Protein AF-A0A2H1WXB1-F1 (afdb_monomer_lite)

Radius of gyration: 14.63 Å; chains: 1; bounding box: 38×31×30 Å

Sequence (74 aa):
MDYISLTDCGVVSRQQWDGLNPVHVEYLARPIDLVIIQHTVTRTCSTDAGCAEIVRNIQENHMDNLNLWDIGSS

Foldseek 3Di:
DDDPDPPCPVDQDCVNLPHDDFQDDDDDDPDDDDDDDDDPPDDDDDDSNRVSVVQRVQQCCCCPVVVHRGRDDD

InterPro domains:
  IPR006619 Peptidoglycan recognition protein family domain, metazoa/bacteria [SM00701] (9-74)
  IPR015510 Peptidoglycan recognition protein [PTHR11022] (10-73)
  IPR036505 N-acetylmuramoyl-L-alanine amidase/PGRP domain superfamily [G3DSA:3.40.80.10] (5-74)
  IPR036505 N-acetylmuramoyl-L-alanine amidase/PGRP domain superfamily [SSF55846] (11-73)

Secondary structure (DSSP, 8-state):
-----TT------GGGGTPPPPS---PPPSS----------S----SHHHHHHHHHHHHHIIIIIT--SSS---

Organism: Spodoptera frugiperda (NCBI:txid7108)

pLDDT: mean 91.03, std 12.86, range [45.41, 98.38]

Structure (mmCIF, N/CA/C/O backbone):
data_AF-A0A2H1WXB1-F1
#
_entry.id   AF-A0A2H1WXB1-F1
#
loop_
_atom_site.group_PDB
_atom_site.id
_atom_site.type_symbol
_atom_site.label_atom_id
_atom_site.label_alt_id
_atom_site.label_comp_id
_atom_site.label_asym_id
_atom_site.label_entity_id
_atom_site.label_seq_id
_atom_site.pdbx_PDB_ins_code
_atom_site.Cartn_x
_atom_site.Cartn_y
_atom_site.Cartn_z
_atom_site.occupancy
_atom_site.B_iso_or_equiv
_atom_site.auth_seq_id
_atom_site.auth_comp_id
_atom_site.auth_asym_id
_atom_site.auth_atom_id
_atom_site.pdbx_PDB_model_num
ATOM 1 N N . MET A 1 1 ? -28.278 -11.556 7.201 1.00 45.41 1 MET A N 1
ATOM 2 C CA . MET A 1 1 ? -27.288 -12.296 8.010 1.00 45.41 1 MET A CA 1
ATOM 3 C C . MET A 1 1 ? -26.266 -12.787 7.020 1.00 45.41 1 MET A C 1
ATOM 5 O O . MET A 1 1 ? -26.506 -13.789 6.358 1.00 45.41 1 MET A O 1
ATOM 9 N N . ASP A 1 2 ? -25.217 -11.999 6.832 1.00 58.03 2 ASP A N 1
ATOM 10 C CA . ASP A 1 2 ? -24.199 -12.279 5.830 1.00 58.03 2 ASP A CA 1
ATOM 11 C C . ASP A 1 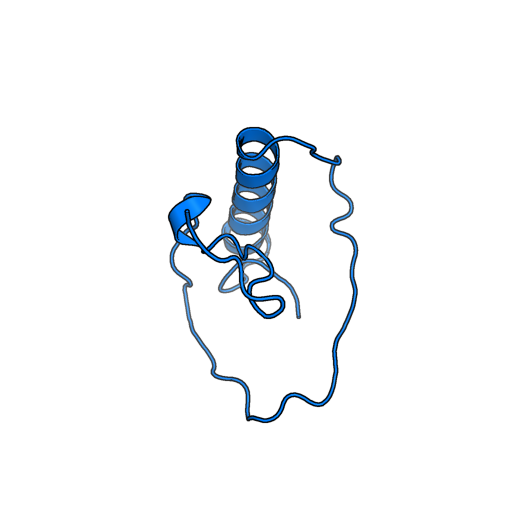2 ? -23.283 -13.368 6.384 1.00 58.03 2 ASP A C 1
ATOM 13 O O . ASP A 1 2 ? -22.669 -13.222 7.441 1.00 58.03 2 ASP A O 1
ATOM 17 N N . TYR A 1 3 ? -23.300 -14.520 5.720 1.00 55.62 3 TYR A N 1
ATOM 18 C CA . TYR A 1 3 ? -22.499 -15.679 6.081 1.00 55.62 3 TYR A CA 1
ATOM 19 C C . TYR A 1 3 ? -21.056 -15.372 5.668 1.00 55.62 3 TYR A C 1
ATOM 21 O O . TYR A 1 3 ? -20.711 -15.496 4.494 1.00 55.62 3 TYR A O 1
ATOM 29 N N . ILE A 1 4 ? -20.225 -14.911 6.604 1.00 60.97 4 ILE A N 1
ATOM 30 C CA . ILE A 1 4 ? -18.795 -14.706 6.345 1.00 60.97 4 ILE A CA 1
ATOM 31 C C . ILE A 1 4 ? -18.187 -16.089 6.098 1.00 60.97 4 ILE A C 1
ATOM 33 O O . ILE A 1 4 ? -18.081 -16.918 7.004 1.00 60.97 4 ILE A O 1
ATOM 37 N N . SER A 1 5 ? -17.850 -16.364 4.839 1.00 66.50 5 SER A N 1
ATOM 38 C CA . SER A 1 5 ? -17.059 -17.531 4.467 1.00 66.50 5 SER A CA 1
ATOM 39 C C . SER A 1 5 ? -15.704 -17.447 5.166 1.00 66.50 5 SER A C 1
ATOM 41 O O . SER A 1 5 ? -15.089 -16.388 5.171 1.00 66.50 5 SER A O 1
ATOM 43 N N . LEU A 1 6 ? -15.176 -18.563 5.679 1.00 60.44 6 LEU A N 1
ATOM 44 C CA . LEU A 1 6 ? -13.806 -18.632 6.221 1.00 60.44 6 LEU A CA 1
ATOM 45 C C . LEU A 1 6 ? -12.721 -18.287 5.176 1.00 60.44 6 LEU A C 1
ATOM 47 O O . LEU A 1 6 ? -11.547 -18.186 5.515 1.00 60.44 6 LEU A O 1
ATOM 51 N N . THR A 1 7 ? -13.105 -18.134 3.905 1.00 62.94 7 THR A N 1
ATOM 52 C CA . THR A 1 7 ? -12.248 -17.681 2.802 1.00 62.94 7 THR A CA 1
ATOM 53 C C . THR A 1 7 ? -12.269 -16.166 2.588 1.00 62.94 7 THR A C 1
ATOM 55 O O . THR A 1 7 ? -11.535 -15.674 1.736 1.00 62.94 7 THR A O 1
ATOM 58 N N . ASP A 1 8 ? -13.136 -15.433 3.288 1.00 76.00 8 ASP A N 1
ATOM 59 C CA . ASP A 1 8 ? -13.211 -13.978 3.222 1.00 76.00 8 ASP A CA 1
ATOM 60 C C . ASP A 1 8 ? -12.387 -13.378 4.365 1.00 76.00 8 ASP A C 1
ATOM 62 O O . ASP A 1 8 ? -12.813 -13.328 5.518 1.00 76.00 8 ASP A O 1
ATOM 66 N N . CYS A 1 9 ? -11.167 -12.952 4.042 1.00 83.94 9 CYS A N 1
ATOM 67 C CA . CYS A 1 9 ? -10.259 -12.325 5.000 1.00 83.94 9 CYS A CA 1
ATOM 68 C C . CYS A 1 9 ? -10.584 -10.841 5.259 1.00 83.94 9 CYS A C 1
ATOM 70 O O . CYS A 1 9 ? -9.767 -10.156 5.873 1.00 83.94 9 CYS A O 1
ATOM 72 N N . GLY A 1 10 ? -11.717 -10.318 4.767 1.00 87.56 10 GLY A N 1
ATOM 73 C CA . GLY A 1 10 ? -12.085 -8.913 4.950 1.00 87.56 10 GLY A CA 1
ATOM 74 C C . GLY A 1 10 ? -11.104 -7.955 4.269 1.00 87.56 10 GLY A C 1
ATOM 75 O O . GLY A 1 10 ? -10.736 -6.930 4.839 1.00 87.56 10 GLY A O 1
ATOM 76 N N . VAL A 1 11 ? -10.631 -8.309 3.067 1.00 90.56 11 VAL A N 1
ATOM 77 C CA . VAL A 1 11 ? -9.653 -7.500 2.322 1.00 90.56 11 VAL A CA 1
ATOM 78 C C . VAL A 1 11 ? -10.257 -6.138 1.974 1.00 90.56 11 VAL A C 1
ATOM 80 O O . VAL A 1 11 ? -11.256 -6.055 1.262 1.00 90.56 11 VAL A O 1
ATOM 83 N N . VAL A 1 12 ? -9.609 -5.064 2.427 1.00 93.38 12 VAL A N 1
ATOM 84 C CA . VAL A 1 12 ? -9.968 -3.687 2.072 1.00 93.38 12 VAL A CA 1
ATOM 85 C C . VAL A 1 12 ? -9.345 -3.347 0.718 1.00 93.38 12 VAL A C 1
ATOM 87 O O . VAL A 1 12 ? -8.124 -3.290 0.570 1.00 93.38 12 VAL A O 1
ATOM 90 N N . SER A 1 13 ? -10.186 -3.142 -0.293 1.00 94.88 13 SER A N 1
ATOM 91 C CA . SER A 1 13 ? -9.758 -2.793 -1.650 1.00 94.88 13 SER A CA 1
ATOM 92 C C . SER A 1 13 ? -9.136 -1.397 -1.723 1.00 94.88 13 SER A C 1
ATOM 94 O O . SER A 1 13 ? -9.408 -0.533 -0.890 1.00 94.88 13 SER A O 1
ATOM 96 N N . ARG A 1 14 ? -8.361 -1.143 -2.787 1.00 96.19 14 ARG A N 1
ATOM 97 C CA . ARG A 1 14 ? -7.742 0.166 -3.049 1.00 96.19 14 ARG A CA 1
ATOM 98 C C . ARG A 1 14 ? -8.718 1.333 -2.983 1.00 96.19 14 ARG A C 1
ATOM 100 O O . ARG A 1 14 ? -8.428 2.355 -2.376 1.00 96.19 14 ARG A O 1
ATOM 107 N N . GLN A 1 15 ? -9.890 1.161 -3.585 1.00 97.25 15 GLN A N 1
ATOM 108 C CA . GLN A 1 15 ? -10.917 2.196 -3.594 1.00 97.25 15 GLN A CA 1
ATOM 109 C C . GLN A 1 15 ? -11.440 2.504 -2.183 1.00 97.25 15 GLN A C 1
ATOM 111 O O . GLN A 1 15 ? -11.743 3.652 -1.884 1.00 97.25 15 GLN A O 1
ATOM 116 N N . GLN A 1 16 ? -11.526 1.504 -1.302 1.00 96.81 16 GLN A N 1
ATOM 117 C CA . GLN A 1 16 ? -12.059 1.687 0.052 1.00 96.81 16 GLN A CA 1
ATOM 118 C C . GLN A 1 16 ? -11.128 2.492 0.965 1.00 96.81 16 GLN A C 1
ATOM 120 O O . GLN A 1 16 ? -11.617 3.123 1.899 1.00 96.81 16 GLN A O 1
ATOM 125 N N . TRP A 1 17 ? -9.817 2.508 0.702 1.00 97.00 17 TRP A N 1
ATOM 126 C CA . TRP A 1 17 ? -8.873 3.386 1.403 1.00 97.00 17 TRP A CA 1
ATOM 127 C C . TRP A 1 17 ? -8.511 4.654 0.615 1.00 97.00 17 TRP A C 1
ATOM 129 O O . TRP A 1 17 ? -7.638 5.399 1.057 1.00 97.00 17 TRP A O 1
ATOM 139 N N . ASP A 1 18 ? -9.234 4.942 -0.474 1.00 97.88 18 ASP A N 1
ATOM 140 C CA . ASP A 1 18 ? -9.044 6.113 -1.345 1.00 97.88 18 ASP A CA 1
ATOM 141 C C . ASP A 1 18 ? -7.638 6.169 -1.972 1.00 97.88 18 ASP A C 1
ATOM 143 O O . ASP A 1 18 ? -6.947 7.184 -1.952 1.00 97.88 18 ASP A O 1
ATOM 147 N N . GLY A 1 19 ? -7.184 5.018 -2.475 1.00 97.31 19 GLY A N 1
ATOM 148 C CA . GLY A 1 19 ? -5.881 4.878 -3.112 1.00 97.31 19 GLY A CA 1
ATOM 149 C C . GLY A 1 19 ? -5.831 5.343 -4.562 1.00 97.31 19 GLY A C 1
ATOM 150 O O . GLY A 1 19 ? -6.767 5.133 -5.340 1.00 97.31 19 GLY A O 1
ATOM 151 N N . LEU A 1 20 ? -4.682 5.898 -4.941 1.00 97.62 20 LEU A N 1
ATOM 152 C CA . LEU A 1 20 ? -4.368 6.369 -6.285 1.00 97.62 20 LEU A CA 1
ATOM 153 C C . LEU A 1 20 ? -4.290 5.216 -7.291 1.00 97.62 20 LEU A C 1
ATOM 155 O O . LEU A 1 20 ? -4.015 4.064 -6.949 1.00 97.62 20 LEU A O 1
ATOM 159 N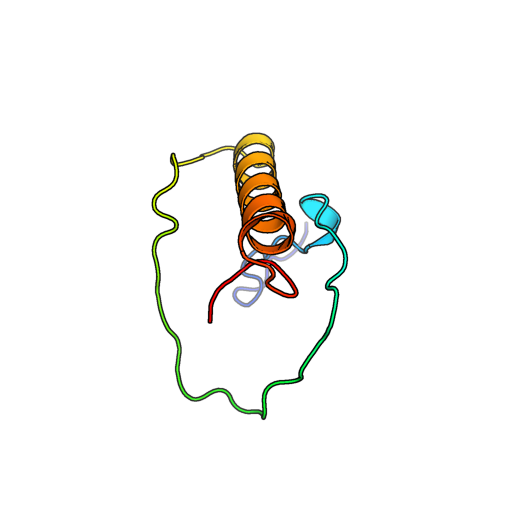 N . ASN A 1 21 ? -4.513 5.534 -8.565 1.00 97.25 21 ASN A N 1
ATOM 160 C CA . ASN A 1 21 ? -4.259 4.592 -9.651 1.00 97.25 21 ASN A CA 1
ATOM 161 C C . ASN A 1 21 ? -2.748 4.388 -9.846 1.00 97.25 21 ASN A C 1
ATOM 163 O O . ASN A 1 21 ? -1.987 5.336 -9.656 1.00 97.25 21 ASN A O 1
ATOM 167 N N . PRO A 1 22 ? -2.315 3.190 -10.275 1.00 96.25 22 PRO A N 1
ATOM 168 C CA . PRO A 1 22 ? -0.907 2.935 -10.502 1.00 96.25 22 PRO A CA 1
ATOM 169 C C . PRO A 1 22 ? -0.465 3.650 -11.782 1.00 96.25 22 PRO A C 1
ATOM 171 O O . PRO A 1 22 ? -1.239 3.776 -12.736 1.00 96.25 22 PRO A O 1
ATOM 174 N N . VAL A 1 23 ? 0.798 4.063 -11.836 1.00 97.50 23 VAL A N 1
ATOM 175 C CA . VAL A 1 23 ? 1.396 4.625 -13.058 1.00 97.50 23 VAL A CA 1
ATOM 176 C C . VAL A 1 23 ? 1.535 3.545 -14.136 1.00 97.50 23 VAL A C 1
ATOM 178 O O . VAL A 1 23 ? 1.344 3.809 -15.323 1.00 97.50 23 VAL A O 1
ATOM 181 N N . HIS A 1 24 ? 1.854 2.317 -13.725 1.00 96.00 24 HIS A N 1
ATOM 182 C CA . HIS A 1 24 ? 2.037 1.163 -14.598 1.00 96.00 24 HIS A CA 1
ATOM 183 C C . HIS A 1 24 ? 1.667 -0.133 -13.866 1.00 96.00 24 HIS A C 1
ATOM 185 O O . HIS A 1 24 ? 1.747 -0.200 -12.642 1.00 96.00 24 HIS A O 1
ATOM 191 N N . VAL A 1 25 ? 1.270 -1.164 -14.617 1.00 94.88 25 VAL A N 1
ATOM 192 C CA . VAL A 1 25 ? 0.906 -2.482 -14.080 1.00 94.88 25 VAL A CA 1
ATOM 193 C C . VAL A 1 25 ? 1.651 -3.565 -14.845 1.00 94.88 25 VAL A C 1
ATOM 195 O O . VAL A 1 25 ? 1.461 -3.712 -16.052 1.00 94.88 25 VAL A O 1
ATOM 198 N N . GLU A 1 26 ? 2.420 -4.366 -14.116 1.00 94.25 26 GLU A N 1
ATOM 199 C CA . GLU A 1 26 ? 2.998 -5.615 -14.600 1.00 94.25 26 GLU A CA 1
ATOM 200 C C . GLU A 1 26 ? 2.308 -6.796 -13.905 1.00 94.25 26 GLU A C 1
ATOM 202 O O . GLU A 1 26 ? 2.093 -6.790 -12.692 1.00 94.25 26 GLU A O 1
ATOM 207 N N . TYR A 1 27 ? 1.911 -7.810 -14.675 1.00 94.94 27 TYR A N 1
ATOM 208 C CA . TYR A 1 27 ? 1.201 -8.968 -14.138 1.00 94.94 27 TYR A CA 1
ATOM 209 C C . TYR A 1 27 ? 2.177 -10.068 -13.731 1.00 94.94 27 TYR A C 1
ATOM 211 O O . TYR A 1 27 ? 2.951 -10.557 -14.550 1.00 94.94 27 TYR A O 1
ATOM 219 N N . LEU A 1 28 ? 2.069 -10.525 -12.484 1.00 92.88 28 LEU A N 1
ATOM 220 C CA . LEU A 1 28 ? 2.842 -11.663 -11.996 1.00 92.88 28 LEU A CA 1
ATOM 221 C C . LEU A 1 28 ? 2.349 -12.982 -12.610 1.00 92.88 28 LEU A C 1
ATOM 223 O O . LEU A 1 28 ? 1.140 -13.228 -12.717 1.00 92.88 28 LEU A O 1
ATOM 227 N N . ALA A 1 29 ? 3.296 -13.855 -12.964 1.00 95.44 29 ALA A N 1
ATOM 228 C CA . ALA A 1 29 ? 3.006 -15.226 -13.370 1.00 95.44 29 ALA A CA 1
ATOM 229 C C . ALA A 1 29 ? 2.349 -16.000 -12.217 1.00 95.44 29 ALA A C 1
ATOM 231 O O . ALA A 1 29 ? 2.646 -15.767 -11.048 1.00 95.44 29 ALA A O 1
ATOM 232 N N . ARG A 1 30 ? 1.430 -16.913 -12.543 1.00 95.19 30 ARG A N 1
ATOM 233 C CA . ARG A 1 30 ? 0.694 -17.710 -11.552 1.00 95.19 30 ARG A CA 1
ATOM 234 C C . ARG A 1 30 ? 1.018 -19.201 -11.710 1.00 95.19 30 ARG A C 1
ATOM 236 O O . ARG A 1 30 ? 1.105 -19.649 -12.855 1.00 95.19 30 ARG A O 1
ATOM 243 N N . PRO A 1 31 ? 1.094 -19.977 -10.609 1.00 96.50 31 PRO A N 1
ATOM 244 C CA . PRO A 1 31 ? 0.932 -19.562 -9.204 1.00 96.50 31 PRO A CA 1
ATOM 245 C C . PRO A 1 31 ? 2.131 -18.757 -8.664 1.00 96.50 31 PRO A C 1
ATOM 247 O O . PRO A 1 31 ? 3.181 -18.717 -9.290 1.00 96.50 31 PRO A O 1
ATOM 250 N N . ILE A 1 32 ? 1.946 -18.083 -7.523 1.00 94.88 32 ILE A N 1
ATOM 251 C CA . ILE A 1 32 ? 3.025 -17.375 -6.814 1.00 94.88 32 ILE A CA 1
ATOM 252 C C . ILE A 1 32 ? 3.667 -18.340 -5.818 1.00 94.88 32 ILE A C 1
ATOM 254 O O . ILE A 1 32 ? 2.957 -18.904 -4.986 1.00 94.88 32 ILE A O 1
ATOM 258 N N . ASP A 1 33 ? 4.993 -18.477 -5.869 1.00 96.50 33 ASP A N 1
ATOM 259 C CA . ASP A 1 33 ? 5.735 -19.458 -5.061 1.00 96.50 33 ASP A CA 1
ATOM 260 C C . ASP A 1 33 ? 6.415 -18.860 -3.812 1.00 96.50 33 ASP A C 1
ATOM 262 O O . ASP A 1 33 ? 6.847 -19.602 -2.929 1.00 96.50 33 ASP A O 1
ATOM 266 N N . LEU A 1 34 ? 6.517 -17.526 -3.713 1.00 94.88 34 LEU A N 1
ATOM 267 C CA . LEU A 1 34 ? 7.209 -16.830 -2.622 1.00 94.88 34 LEU A CA 1
ATOM 268 C C . LEU A 1 34 ? 6.339 -15.726 -2.008 1.00 94.88 34 LEU A C 1
ATOM 270 O O . LEU A 1 34 ? 5.818 -14.869 -2.716 1.00 94.88 34 LEU A O 1
ATOM 274 N N . VAL A 1 35 ? 6.243 -15.719 -0.675 1.00 94.25 35 VAL A N 1
ATOM 275 C CA . VAL A 1 35 ? 5.601 -14.656 0.114 1.00 94.25 35 VAL A CA 1
ATOM 276 C C . VAL A 1 35 ? 6.655 -13.985 0.991 1.00 94.25 35 VAL A C 1
ATOM 278 O O . VAL A 1 35 ? 7.332 -14.657 1.769 1.00 94.25 35 VAL A O 1
ATOM 281 N N . ILE A 1 36 ? 6.783 -12.660 0.884 1.00 95.00 36 ILE A N 1
ATOM 282 C CA . ILE A 1 36 ? 7.703 -11.852 1.695 1.00 95.00 36 ILE 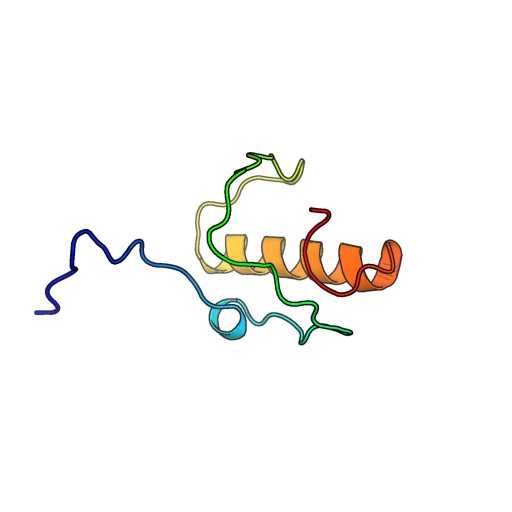A CA 1
ATOM 283 C C . ILE A 1 36 ? 6.883 -11.066 2.722 1.00 95.00 36 ILE A C 1
ATOM 285 O O . ILE A 1 36 ? 6.002 -10.294 2.355 1.00 95.00 36 ILE A O 1
ATOM 289 N N . ILE A 1 37 ? 7.174 -11.254 4.012 1.00 95.19 37 ILE A N 1
ATOM 290 C CA . ILE A 1 37 ? 6.519 -10.529 5.110 1.00 95.19 37 ILE A CA 1
ATOM 291 C C . ILE A 1 37 ? 7.404 -9.356 5.530 1.00 95.19 37 ILE A C 1
ATOM 293 O O . ILE A 1 37 ? 8.576 -9.551 5.847 1.00 95.19 37 ILE A O 1
ATOM 297 N N . GLN A 1 38 ? 6.843 -8.147 5.540 1.00 93.06 38 GLN A N 1
ATOM 298 C CA . GLN A 1 38 ? 7.565 -6.913 5.858 1.00 93.06 38 GLN A CA 1
ATOM 299 C C . GLN A 1 38 ? 6.792 -6.058 6.868 1.00 93.06 38 GLN A C 1
ATOM 301 O O . GLN A 1 38 ? 5.571 -6.156 6.983 1.00 93.06 38 GLN A O 1
ATOM 306 N N . HIS A 1 39 ? 7.512 -5.199 7.589 1.00 95.19 39 HIS A N 1
ATOM 307 C CA . HIS A 1 39 ? 6.930 -4.132 8.403 1.00 95.19 39 HIS A CA 1
ATOM 308 C C . HIS A 1 39 ? 7.112 -2.784 7.698 1.00 95.19 39 HIS A C 1
ATOM 310 O O . HIS A 1 39 ? 8.107 -2.575 7.012 1.00 95.19 39 HIS A O 1
ATOM 316 N N . THR A 1 40 ? 6.183 -1.847 7.896 1.00 94.94 40 THR A N 1
ATOM 317 C CA . THR A 1 40 ? 6.198 -0.541 7.209 1.00 94.94 40 THR A CA 1
ATOM 318 C C . THR A 1 40 ? 7.188 0.464 7.800 1.00 94.94 40 THR A C 1
ATOM 320 O O . THR A 1 40 ? 7.470 1.477 7.173 1.00 94.94 40 THR A O 1
ATOM 323 N N . VAL A 1 41 ? 7.692 0.231 9.022 1.00 95.88 41 VAL A N 1
ATOM 324 C CA . VAL A 1 41 ? 8.514 1.204 9.786 1.00 95.88 41 VAL A CA 1
ATOM 325 C C . VAL A 1 41 ? 7.776 2.539 10.034 1.00 95.88 41 VAL A C 1
ATOM 327 O O . VAL A 1 41 ? 8.381 3.557 10.354 1.00 95.88 41 VAL A O 1
ATOM 330 N N . THR A 1 42 ? 6.447 2.553 9.922 1.00 95.31 42 THR A N 1
ATOM 331 C CA . THR A 1 42 ? 5.606 3.711 10.256 1.00 95.31 42 THR A CA 1
ATOM 332 C C . THR A 1 42 ? 5.040 3.587 11.671 1.00 95.31 42 THR A C 1
ATOM 334 O O . THR A 1 42 ? 5.205 2.567 12.344 1.00 95.31 42 THR A O 1
ATOM 337 N N . ARG A 1 43 ? 4.300 4.609 12.125 1.00 97.44 43 ARG A N 1
ATOM 338 C CA . ARG A 1 43 ? 3.412 4.455 13.289 1.00 97.44 43 ARG A CA 1
ATOM 339 C C . ARG A 1 43 ? 2.398 3.328 13.043 1.00 97.44 43 ARG A C 1
ATOM 341 O O . ARG A 1 43 ? 2.029 3.068 11.898 1.00 97.44 43 ARG A O 1
ATOM 348 N N . THR A 1 44 ? 1.934 2.691 14.114 1.00 97.88 44 THR A N 1
ATOM 349 C CA . THR A 1 44 ? 0.827 1.728 14.059 1.00 97.88 44 THR A CA 1
ATOM 350 C C . THR A 1 44 ? -0.524 2.447 13.932 1.00 97.88 44 THR A C 1
ATOM 352 O O . THR A 1 44 ? -0.637 3.653 14.174 1.00 97.88 44 THR A O 1
ATOM 355 N N . CYS A 1 45 ? -1.564 1.703 13.552 1.00 98.00 45 CYS A N 1
ATOM 356 C CA . CYS A 1 45 ? -2.955 2.155 13.509 1.00 98.00 45 CYS A CA 1
ATOM 357 C C . CYS A 1 45 ? -3.885 1.054 14.035 1.00 98.00 45 CYS A C 1
ATOM 359 O O . CYS A 1 45 ? -3.511 -0.117 14.073 1.00 98.00 45 CYS A O 1
ATOM 361 N N . SER A 1 46 ? -5.091 1.435 14.456 1.00 97.62 46 SER A N 1
ATOM 362 C CA . SER A 1 46 ? -6.098 0.513 15.009 1.00 97.62 46 SER A CA 1
ATOM 363 C C . SER A 1 46 ? -7.539 0.881 14.639 1.00 97.62 46 SER A C 1
ATOM 365 O O . SER A 1 46 ? -8.481 0.302 15.173 1.00 97.62 46 SER A O 1
ATOM 367 N N . THR A 1 47 ? -7.722 1.851 13.741 1.00 97.69 47 THR A N 1
ATOM 368 C CA . THR A 1 47 ? -9.027 2.269 13.219 1.00 97.69 47 THR A CA 1
ATOM 369 C C . THR A 1 47 ? -8.962 2.316 11.702 1.00 97.69 47 THR A C 1
ATOM 371 O O . THR A 1 47 ? -7.920 2.679 11.153 1.00 97.69 47 THR A O 1
ATOM 374 N N . ASP A 1 48 ? -10.069 2.013 11.024 1.00 95.81 48 ASP A N 1
ATOM 375 C CA . ASP A 1 48 ? -10.122 2.006 9.556 1.00 95.81 48 ASP A CA 1
ATOM 376 C C . ASP A 1 48 ? -9.658 3.341 8.968 1.00 95.81 48 ASP A C 1
ATOM 378 O O . ASP A 1 48 ? -8.799 3.376 8.091 1.00 95.81 48 ASP A O 1
ATOM 382 N N . ALA A 1 49 ? -10.148 4.454 9.522 1.00 97.62 49 ALA A N 1
ATOM 383 C CA . ALA A 1 49 ? -9.760 5.793 9.091 1.00 97.62 49 ALA A CA 1
ATOM 384 C C . ALA A 1 49 ? -8.259 6.067 9.291 1.00 97.62 49 ALA A C 1
ATOM 386 O O . ALA A 1 49 ? -7.606 6.594 8.391 1.00 97.62 49 ALA A O 1
ATOM 387 N N . GLY A 1 50 ? -7.702 5.687 10.448 1.00 98.38 50 GLY A N 1
ATOM 388 C CA . GLY A 1 50 ? -6.286 5.898 10.752 1.00 98.38 50 GLY A CA 1
ATOM 389 C C . GLY A 1 50 ? -5.361 4.995 9.936 1.00 98.38 50 GLY A C 1
ATOM 390 O O . GLY A 1 50 ? -4.269 5.414 9.565 1.00 98.38 50 GLY A O 1
ATOM 391 N N . CYS A 1 51 ? -5.789 3.770 9.630 1.00 98.19 51 CYS A N 1
ATOM 392 C CA . CYS A 1 51 ? -5.036 2.873 8.762 1.00 98.19 51 CYS A CA 1
ATOM 393 C C . CYS A 1 51 ? -5.099 3.318 7.299 1.00 98.19 51 CYS A C 1
ATOM 395 O O . CYS A 1 51 ? -4.060 3.356 6.646 1.00 98.19 51 CYS A O 1
ATOM 397 N N . ALA A 1 52 ? -6.271 3.727 6.805 1.00 98.25 52 ALA A N 1
ATOM 398 C CA . ALA A 1 52 ? -6.418 4.249 5.450 1.00 98.25 52 ALA A CA 1
ATOM 399 C C . ALA A 1 52 ? -5.554 5.502 5.227 1.00 98.25 52 ALA A C 1
ATOM 401 O O . ALA A 1 52 ? -4.903 5.622 4.196 1.00 98.25 52 ALA A O 1
ATOM 402 N N . GLU A 1 53 ? -5.482 6.400 6.216 1.00 98.38 53 GLU A N 1
ATOM 403 C CA . GLU A 1 53 ? -4.579 7.559 6.193 1.00 98.38 53 GLU A CA 1
ATOM 404 C C . GLU A 1 53 ? -3.106 7.149 6.046 1.00 98.38 53 GLU A C 1
ATOM 406 O O . GLU A 1 53 ? -2.407 7.674 5.184 1.00 98.38 53 GLU A O 1
ATOM 411 N N . ILE A 1 54 ? -2.630 6.194 6.852 1.00 98.19 54 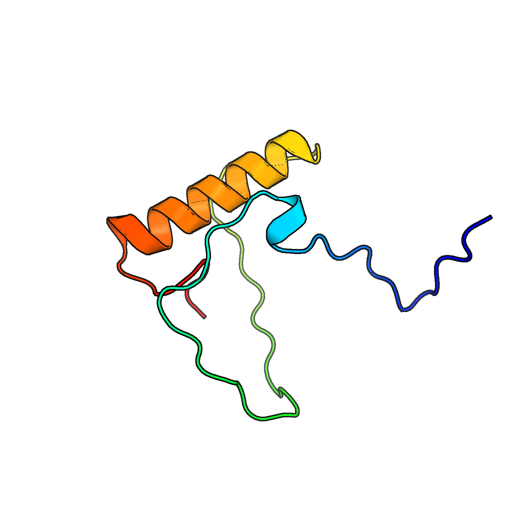ILE A N 1
ATOM 412 C CA . ILE A 1 54 ? -1.237 5.732 6.769 1.00 98.19 54 ILE A CA 1
ATOM 413 C C . ILE A 1 54 ? -0.953 5.086 5.412 1.00 98.19 54 ILE A C 1
ATOM 415 O O . ILE A 1 54 ? 0.072 5.390 4.810 1.00 98.19 54 ILE A O 1
ATOM 419 N N . VAL A 1 55 ? -1.840 4.214 4.926 1.00 97.56 55 VAL A N 1
ATOM 420 C CA .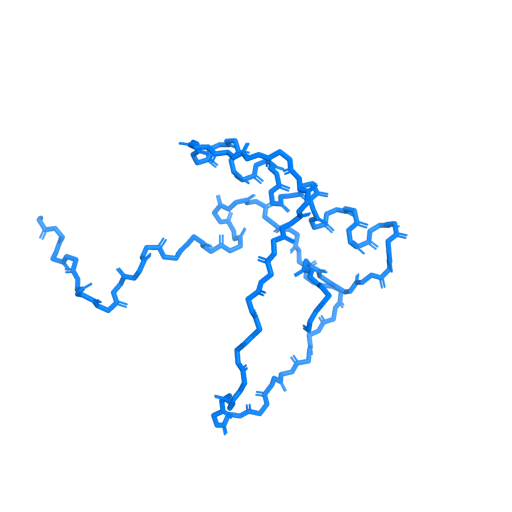 VAL A 1 55 ? -1.655 3.518 3.644 1.00 97.56 55 VAL A CA 1
ATOM 421 C C . VAL A 1 55 ? -1.602 4.516 2.482 1.00 97.56 55 VAL A C 1
ATOM 423 O O . VAL A 1 55 ? -0.705 4.400 1.650 1.00 97.56 55 VAL A O 1
ATOM 426 N N . ARG A 1 56 ? -2.464 5.545 2.463 1.00 98.06 56 ARG A N 1
ATOM 427 C CA . ARG A 1 56 ? -2.385 6.630 1.466 1.00 98.06 56 ARG A CA 1
ATOM 428 C C . ARG A 1 56 ? -1.050 7.364 1.514 1.00 98.06 56 ARG A C 1
ATOM 430 O O . ARG A 1 56 ? -0.386 7.463 0.492 1.00 98.06 56 ARG A O 1
ATOM 437 N N . ASN A 1 57 ? -0.606 7.779 2.699 1.00 97.69 57 ASN A N 1
ATOM 438 C CA . ASN A 1 57 ? 0.667 8.491 2.845 1.00 97.69 57 ASN A CA 1
ATOM 439 C C . ASN A 1 57 ? 1.870 7.631 2.407 1.00 97.69 57 ASN A C 1
ATOM 441 O O . ASN A 1 57 ? 2.848 8.153 1.872 1.00 97.69 57 ASN A O 1
ATOM 445 N N . ILE A 1 58 ? 1.819 6.309 2.628 1.00 97.81 58 ILE A N 1
ATOM 446 C CA . ILE A 1 58 ? 2.841 5.383 2.120 1.00 97.81 58 ILE A CA 1
ATOM 447 C C . ILE A 1 58 ? 2.810 5.358 0.585 1.00 97.81 58 ILE A C 1
ATOM 449 O O . ILE A 1 58 ? 3.871 5.465 -0.029 1.00 97.81 58 ILE A O 1
ATOM 453 N N . GLN A 1 59 ? 1.626 5.239 -0.032 1.00 98.12 59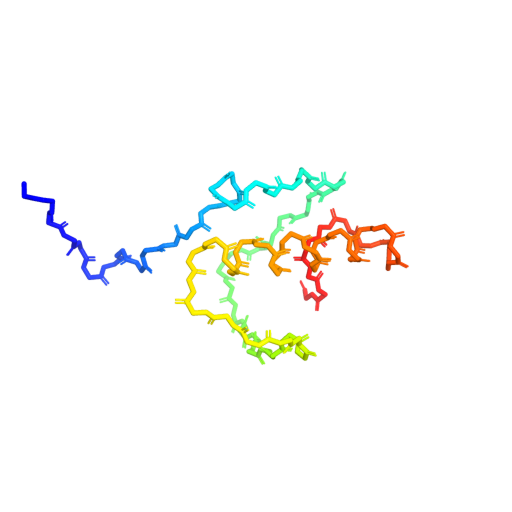 GLN A N 1
ATOM 454 C CA . GLN A 1 59 ? 1.479 5.256 -1.492 1.00 98.12 59 GLN A CA 1
ATOM 455 C C . GLN A 1 59 ? 2.019 6.558 -2.094 1.00 98.12 59 GLN A C 1
ATOM 457 O O . GLN A 1 59 ? 2.848 6.504 -2.998 1.00 98.12 59 GLN A O 1
ATOM 462 N N . GLU A 1 60 ? 1.601 7.705 -1.559 1.00 97.75 60 GLU A N 1
ATOM 463 C CA . GLU A 1 60 ? 2.048 9.031 -1.999 1.00 97.75 60 GLU A CA 1
ATOM 464 C C . GLU A 1 60 ? 3.572 9.152 -1.909 1.00 97.75 60 GLU A C 1
ATOM 466 O O . GLU A 1 60 ? 4.229 9.489 -2.888 1.00 97.75 60 GLU A O 1
ATOM 471 N N . ASN A 1 61 ? 4.176 8.770 -0.778 1.00 97.50 61 ASN A N 1
ATOM 472 C CA . ASN A 1 61 ? 5.631 8.801 -0.641 1.00 97.50 61 ASN A CA 1
ATOM 473 C C . ASN A 1 61 ? 6.342 7.869 -1.641 1.00 97.50 61 ASN A C 1
ATOM 475 O O . ASN A 1 61 ? 7.380 8.230 -2.197 1.00 97.50 61 ASN A O 1
ATOM 479 N N . HIS A 1 62 ? 5.809 6.667 -1.870 1.00 97.75 62 HIS A N 1
ATOM 480 C CA . HIS A 1 62 ? 6.376 5.717 -2.826 1.00 97.75 62 HIS A CA 1
ATOM 481 C C . HIS A 1 62 ? 6.319 6.239 -4.265 1.00 97.75 62 HIS A C 1
ATOM 483 O O . HIS A 1 62 ? 7.304 6.115 -4.994 1.00 97.75 62 HIS A O 1
ATOM 489 N N . MET A 1 63 ? 5.206 6.848 -4.662 1.00 97.19 63 MET A N 1
ATOM 490 C CA . MET A 1 63 ? 5.023 7.353 -6.020 1.00 97.19 63 MET A CA 1
ATOM 491 C C . MET A 1 63 ? 5.765 8.677 -6.238 1.00 97.19 63 MET A C 1
ATOM 493 O O . MET A 1 63 ? 6.549 8.784 -7.179 1.00 97.19 63 MET A O 1
ATOM 497 N N . ASP A 1 64 ? 5.596 9.647 -5.340 1.00 97.06 64 ASP A N 1
ATOM 498 C CA . ASP A 1 64 ? 6.080 11.016 -5.545 1.00 97.06 64 ASP A CA 1
ATOM 499 C C . ASP A 1 64 ? 7.562 11.184 -5.184 1.00 97.06 64 ASP A C 1
ATOM 501 O O . ASP A 1 64 ? 8.290 11.904 -5.869 1.00 97.06 64 ASP A O 1
ATOM 505 N N . ASN A 1 65 ? 8.033 10.514 -4.124 1.00 97.06 65 ASN A N 1
ATOM 506 C CA . ASN A 1 65 ? 9.403 10.697 -3.626 1.00 97.06 65 ASN A CA 1
ATOM 507 C C . ASN A 1 65 ? 10.349 9.564 -4.042 1.00 97.06 65 ASN A C 1
ATOM 509 O O . ASN A 1 65 ? 11.540 9.807 -4.241 1.00 97.06 65 ASN A O 1
ATOM 513 N N . LEU A 1 66 ? 9.847 8.328 -4.158 1.00 96.62 66 LEU A N 1
ATOM 514 C CA . LEU A 1 66 ? 10.666 7.162 -4.520 1.00 96.62 66 LEU A CA 1
ATOM 515 C C . LEU A 1 66 ? 10.542 6.756 -5.995 1.00 96.62 66 LEU A C 1
ATOM 517 O O . LEU A 1 66 ? 11.286 5.883 -6.437 1.00 96.62 66 LEU A O 1
ATOM 521 N N . ASN A 1 67 ? 9.669 7.414 -6.768 1.00 95.56 67 ASN A N 1
ATOM 522 C CA . ASN A 1 67 ? 9.423 7.137 -8.188 1.00 95.56 67 ASN A CA 1
ATOM 523 C C . ASN A 1 67 ? 8.993 5.682 -8.470 1.00 95.56 67 ASN A C 1
ATOM 525 O O . ASN A 1 67 ? 9.317 5.124 -9.522 1.00 95.56 67 ASN A O 1
ATOM 529 N N . LEU A 1 68 ? 8.283 5.053 -7.531 1.00 96.50 68 LEU A N 1
ATOM 530 C CA . LEU A 1 68 ? 7.659 3.747 -7.738 1.00 96.50 68 LEU A CA 1
ATOM 531 C C . LEU A 1 68 ? 6.336 3.905 -8.499 1.00 96.50 68 LEU A C 1
ATOM 533 O O . LEU A 1 68 ? 5.721 4.969 -8.510 1.00 96.50 68 LEU A O 1
ATOM 537 N N . TRP A 1 69 ? 5.879 2.837 -9.153 1.00 96.50 69 TRP A N 1
ATOM 538 C CA . TRP A 1 69 ? 4.644 2.880 -9.945 1.00 96.50 69 TRP A CA 1
ATOM 539 C C . TRP A 1 69 ? 3.361 2.781 -9.111 1.00 96.50 69 TRP A C 1
ATOM 541 O O . TRP A 1 69 ? 2.301 3.158 -9.608 1.00 96.50 69 TRP A O 1
ATOM 551 N N . ASP A 1 70 ? 3.443 2.269 -7.881 1.00 97.25 70 ASP A N 1
ATOM 552 C CA . ASP A 1 70 ? 2.334 2.146 -6.927 1.00 97.25 70 ASP A CA 1
ATOM 553 C C . ASP A 1 70 ? 2.893 1.981 -5.490 1.00 97.25 70 ASP A C 1
ATOM 555 O O . ASP A 1 70 ? 4.101 2.091 -5.249 1.00 97.25 70 ASP A O 1
ATOM 559 N N . ILE A 1 71 ? 2.020 1.691 -4.522 1.00 96.06 71 ILE A N 1
ATOM 560 C CA . ILE A 1 71 ? 2.385 1.360 -3.149 1.00 96.06 71 ILE A CA 1
ATOM 561 C C . ILE A 1 71 ? 3.117 0.016 -3.051 1.00 96.06 71 ILE A C 1
ATOM 563 O O . ILE A 1 71 ? 2.526 -1.058 -3.085 1.00 96.06 71 ILE A O 1
ATOM 567 N N . GLY A 1 72 ? 4.420 0.097 -2.801 1.00 83.38 72 GLY A N 1
ATOM 568 C CA . GLY A 1 72 ? 5.219 -1.015 -2.297 1.00 83.38 72 GLY A CA 1
ATOM 569 C C . GLY A 1 72 ? 6.497 -1.202 -3.095 1.00 83.38 72 GLY A C 1
ATOM 570 O O . GLY A 1 72 ? 6.553 -0.927 -4.287 1.00 83.38 72 GLY A O 1
ATOM 571 N N . SER A 1 73 ? 7.529 -1.676 -2.409 1.00 63.12 73 SER A N 1
ATOM 572 C CA . SER A 1 73 ? 8.789 -2.115 -2.998 1.00 63.12 73 SER A CA 1
ATOM 573 C C . SER A 1 73 ? 8.904 -3.629 -2.819 1.00 63.12 73 SER A C 1
ATOM 575 O O . SER A 1 73 ? 9.579 -4.107 -1.903 1.00 63.12 73 SER A O 1
ATOM 577 N N . SER A 1 74 ? 8.176 -4.387 -3.634 1.00 51.72 74 SER A N 1
ATOM 578 C CA . SER A 1 74 ? 8.322 -5.842 -3.744 1.00 51.72 74 SER A CA 1
ATOM 579 C C . SER A 1 74 ? 7.847 -6.319 -5.101 1.00 51.72 74 SER A C 1
ATOM 581 O O . SER A 1 74 ? 6.678 -5.998 -5.414 1.00 51.72 74 SER A O 1
#